Protein AF-A0A847ZX27-F1 (afdb_monomer_lite)

Secondary structure (DSSP, 8-state):
----------SSS-----PPPP-TTS---TTSPPPEEEEEE-GGGT-S--EEEEE--TTSSS-----

Sequence (67 aa):
MKTIAWTGRESDYDMIDLTHTLRATIPFWPTHPKFEMQQVSSLDDGKESSYHSVCLSEHSGTHFDAP

Structure (mmCIF, N/CA/C/O backbone):
data_AF-A0A847ZX27-F1
#
_entry.id   AF-A0A847ZX27-F1
#
loop_
_atom_site.group_PDB
_atom_site.id
_atom_site.type_symbol
_atom_site.label_atom_id
_atom_site.label_alt_id
_atom_site.label_comp_id
_atom_site.label_asym_id
_atom_site.label_entity_id
_atom_site.label_seq_id
_atom_site.pdbx_PDB_ins_code
_atom_site.Cartn_x
_atom_site.Cartn_y
_atom_site.Cartn_z
_atom_site.occupancy
_atom_site.B_iso_or_equiv
_atom_site.auth_seq_id
_atom_site.auth_comp_id
_atom_site.auth_asym_id
_atom_site.auth_atom_id
_atom_site.pdbx_PDB_model_num
ATOM 1 N N . MET A 1 1 ? -0.598 -19.219 -9.618 1.00 36.31 1 MET A N 1
ATOM 2 C CA . MET A 1 1 ? -2.007 -18.802 -9.454 1.00 36.31 1 MET A CA 1
ATOM 3 C C . MET A 1 1 ? -2.219 -17.540 -10.272 1.00 36.31 1 MET A C 1
ATOM 5 O O . MET A 1 1 ? -1.606 -16.531 -9.956 1.00 36.31 1 MET A O 1
ATOM 9 N N . LYS A 1 2 ? -2.987 -17.622 -11.365 1.00 36.22 2 LYS A N 1
ATOM 10 C CA . LYS A 1 2 ? -3.468 -16.451 -12.109 1.00 36.22 2 LYS A CA 1
ATOM 11 C C . LYS A 1 2 ? -4.840 -16.112 -11.541 1.00 36.22 2 LYS A C 1
ATOM 13 O O . LYS A 1 2 ? -5.749 -16.919 -11.695 1.00 36.22 2 LYS A O 1
ATOM 18 N N . THR A 1 3 ? -4.975 -14.958 -10.906 1.00 36.19 3 THR A N 1
ATOM 19 C CA . THR A 1 3 ? -6.294 -14.381 -10.644 1.00 36.19 3 THR A CA 1
ATOM 20 C C . THR A 1 3 ? -6.403 -13.159 -11.536 1.00 36.19 3 THR A C 1
ATOM 22 O O . THR A 1 3 ? -5.899 -12.097 -11.200 1.00 36.19 3 THR A O 1
ATOM 25 N N . ILE A 1 4 ? -6.977 -13.366 -12.720 1.00 57.50 4 ILE A N 1
ATOM 26 C CA . ILE A 1 4 ? -7.552 -12.303 -13.543 1.00 57.50 4 ILE A CA 1
ATOM 27 C C . ILE A 1 4 ? -9.028 -12.312 -13.164 1.00 57.50 4 ILE A C 1
ATOM 29 O O . ILE A 1 4 ? -9.690 -13.325 -13.387 1.00 57.50 4 ILE A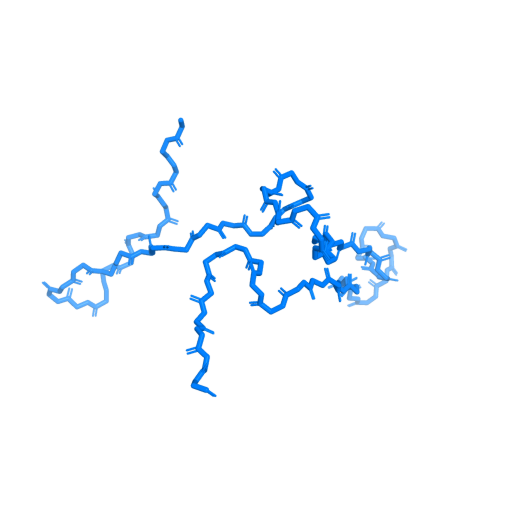 O 1
ATOM 33 N N . ALA A 1 5 ? -9.527 -11.249 -12.541 1.00 56.22 5 ALA A N 1
ATOM 34 C CA . ALA A 1 5 ? -10.955 -11.128 -12.268 1.00 56.22 5 ALA A CA 1
ATOM 35 C C . ALA A 1 5 ? -11.391 -9.660 -12.170 1.00 56.22 5 ALA A C 1
ATOM 37 O O . ALA A 1 5 ? -11.781 -9.185 -11.111 1.00 56.22 5 ALA A O 1
ATOM 38 N N . TRP A 1 6 ? -11.365 -8.976 -13.313 1.00 56.03 6 TRP A N 1
ATOM 39 C CA . TRP A 1 6 ? -12.438 -8.068 -13.715 1.00 56.03 6 TRP A CA 1
ATOM 40 C C . TRP A 1 6 ? -12.503 -8.073 -15.244 1.00 56.03 6 TRP A C 1
ATOM 42 O O . TRP A 1 6 ? -11.571 -7.638 -15.910 1.00 56.03 6 TRP A O 1
ATOM 52 N N . THR A 1 7 ? -13.574 -8.630 -15.804 1.00 55.12 7 THR A N 1
ATOM 53 C CA . THR A 1 7 ? -13.909 -8.513 -17.231 1.00 55.12 7 THR A CA 1
ATOM 54 C C . THR A 1 7 ? -15.265 -7.824 -17.318 1.00 55.12 7 THR A C 1
ATOM 56 O O . THR A 1 7 ? -16.282 -8.453 -17.611 1.00 55.12 7 THR A O 1
ATOM 59 N N . GLY A 1 8 ? -15.304 -6.543 -16.955 1.00 53.72 8 GLY A N 1
ATOM 60 C CA . GLY A 1 8 ? -16.442 -5.688 -17.258 1.00 53.72 8 GLY A CA 1
ATOM 61 C C . GLY A 1 8 ? -16.342 -5.255 -18.715 1.00 53.72 8 GLY A C 1
ATOM 62 O O . GLY A 1 8 ? -15.455 -4.485 -19.076 1.00 53.72 8 GLY A O 1
ATOM 63 N N . ARG A 1 9 ? -17.222 -5.774 -19.573 1.00 55.06 9 ARG A N 1
ATOM 64 C CA . ARG A 1 9 ? -17.337 -5.308 -20.957 1.00 55.06 9 ARG A CA 1
ATOM 65 C C . ARG A 1 9 ? -18.205 -4.049 -20.969 1.00 55.06 9 ARG A C 1
ATOM 67 O O . ARG A 1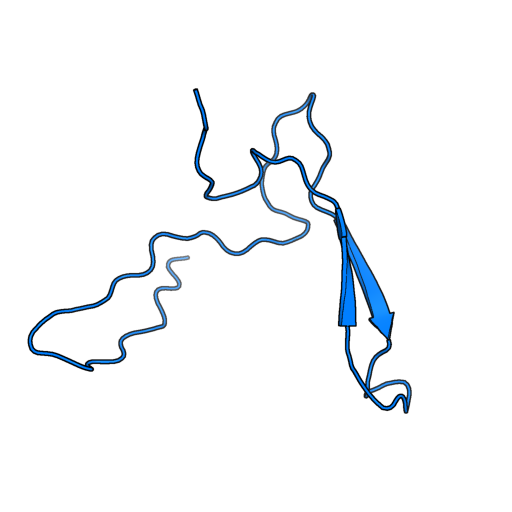 9 ? -19.419 -4.151 -21.092 1.00 55.06 9 ARG A O 1
ATOM 74 N N . GLU A 1 10 ? -17.592 -2.878 -20.809 1.00 58.28 10 GLU A N 1
ATOM 75 C CA . GLU A 1 10 ? -18.282 -1.585 -20.989 1.00 58.28 10 GLU A CA 1
ATOM 76 C C . GLU A 1 10 ? -18.140 -1.017 -22.419 1.00 58.28 10 GLU A C 1
ATOM 78 O O . GLU A 1 10 ? -18.771 -0.018 -22.752 1.00 58.28 10 GLU A O 1
ATOM 83 N N . SER A 1 11 ? -17.366 -1.663 -23.304 1.00 66.12 11 SER A N 1
ATOM 84 C CA . SER A 1 11 ? -17.193 -1.254 -24.709 1.00 66.12 11 SER A CA 1
ATOM 85 C C . SER A 1 11 ? -16.850 -2.443 -25.625 1.00 66.12 11 SER A C 1
ATOM 87 O O . SER A 1 11 ? -16.737 -3.579 -25.159 1.00 66.12 11 SER A O 1
ATOM 89 N N . ASP A 1 12 ? -16.637 -2.198 -26.925 1.00 84.69 12 ASP A N 1
ATOM 90 C CA . ASP A 1 12 ? -16.087 -3.187 -27.874 1.00 84.69 12 ASP A CA 1
ATOM 91 C C . ASP A 1 12 ? -14.642 -3.631 -27.554 1.00 84.69 12 ASP A C 1
ATOM 93 O O . ASP A 1 12 ? -14.092 -4.479 -28.256 1.00 84.69 12 ASP A O 1
ATOM 97 N N . TYR A 1 13 ? -14.036 -3.104 -26.486 1.00 80.88 13 TYR A N 1
ATOM 98 C CA . TYR A 1 13 ? -12.682 -3.419 -26.043 1.00 80.88 13 TYR A CA 1
ATOM 99 C C . TYR A 1 13 ? -12.648 -4.053 -24.652 1.00 80.88 13 TYR A C 1
ATOM 101 O O . TYR A 1 13 ? -13.449 -3.721 -23.773 1.00 80.88 13 TYR A O 1
ATOM 109 N N . ASP A 1 14 ? -11.656 -4.921 -24.453 1.00 85.88 14 ASP A N 1
ATOM 110 C CA . ASP A 1 14 ? -11.367 -5.547 -23.168 1.00 85.88 14 ASP A CA 1
ATOM 111 C C . ASP A 1 14 ? -10.514 -4.622 -22.294 1.00 85.88 14 ASP A C 1
ATOM 113 O O . ASP A 1 14 ? -9.451 -4.150 -22.703 1.00 85.88 14 ASP A O 1
ATOM 117 N N . MET A 1 15 ? -10.954 -4.407 -21.056 1.00 87.31 15 MET A N 1
ATOM 118 C CA . MET A 1 15 ? -10.126 -3.801 -20.020 1.00 87.31 15 MET A CA 1
ATOM 119 C C . MET A 1 15 ? -9.376 -4.905 -19.274 1.00 87.31 15 MET A C 1
ATOM 121 O O . MET A 1 15 ? -9.989 -5.829 -18.742 1.00 87.31 15 MET A O 1
ATOM 125 N N . ILE A 1 16 ? -8.048 -4.800 -19.228 1.00 90.50 16 ILE A N 1
ATOM 126 C CA . ILE A 1 16 ? -7.181 -5.760 -18.542 1.00 90.50 16 ILE A CA 1
ATOM 127 C C . ILE A 1 16 ? -6.455 -5.036 -17.411 1.00 90.50 16 ILE A C 1
ATOM 129 O O . ILE A 1 16 ? -5.715 -4.086 -17.658 1.00 90.50 16 ILE A O 1
ATOM 133 N N . ASP A 1 17 ? -6.638 -5.505 -16.178 1.00 93.38 17 ASP A N 1
ATOM 134 C CA . ASP A 1 17 ? -5.880 -5.023 -15.023 1.00 93.38 17 ASP A CA 1
ATOM 135 C C . ASP A 1 17 ? -4.456 -5.604 -15.028 1.00 93.38 17 ASP A C 1
ATOM 137 O O . ASP A 1 17 ? -4.260 -6.822 -15.086 1.00 93.38 17 ASP A O 1
ATOM 141 N N . LEU A 1 18 ? -3.459 -4.719 -14.974 1.00 96.25 18 LEU A N 1
ATOM 142 C CA . LEU A 1 18 ? -2.029 -5.048 -14.943 1.00 96.25 18 LEU A CA 1
ATOM 143 C C . LEU A 1 18 ? -1.405 -4.816 -13.551 1.00 96.25 18 LEU A C 1
ATOM 145 O O . LEU A 1 18 ? -0.181 -4.795 -13.405 1.00 96.25 18 LEU A O 1
ATOM 149 N N . THR A 1 19 ? -2.233 -4.638 -12.521 1.00 96.50 19 THR A N 1
ATOM 150 C CA . THR A 1 19 ? -1.817 -4.260 -11.167 1.00 96.50 19 THR A CA 1
ATOM 151 C C . THR A 1 19 ? -1.712 -5.480 -10.256 1.00 96.50 19 THR A C 1
ATOM 153 O O . THR A 1 19 ? -2.611 -6.317 -10.175 1.00 96.50 19 THR A O 1
ATOM 156 N N . HIS A 1 20 ? -0.620 -5.589 -9.502 1.00 95.81 20 HIS A N 1
ATOM 157 C CA . HIS A 1 20 ? -0.534 -6.557 -8.413 1.00 95.81 20 HIS A CA 1
ATOM 158 C C . HIS A 1 20 ? -1.164 -5.998 -7.134 1.00 95.81 20 HIS A C 1
ATOM 160 O O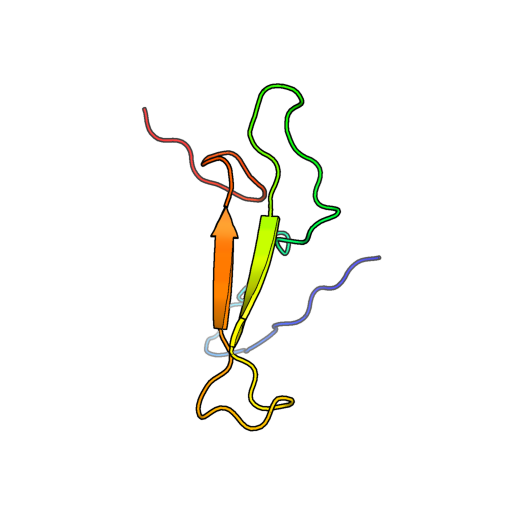 . HIS A 1 20 ? -0.833 -4.900 -6.697 1.00 95.81 20 HIS A O 1
ATOM 166 N N . THR A 1 21 ? -2.028 -6.784 -6.487 1.00 96.00 21 THR A N 1
ATOM 167 C CA . THR A 1 21 ? -2.637 -6.412 -5.202 1.00 96.00 21 THR A CA 1
ATOM 168 C C . THR A 1 21 ? -1.576 -6.167 -4.127 1.00 96.00 21 THR A C 1
ATOM 170 O O . THR A 1 21 ? -0.769 -7.058 -3.841 1.00 96.00 21 THR A O 1
ATOM 173 N N . LEU A 1 22 ? -1.634 -5.005 -3.472 1.00 96.25 22 LEU A N 1
ATOM 174 C CA . LEU A 1 22 ? -0.841 -4.714 -2.278 1.00 96.25 22 LEU A CA 1
ATOM 175 C C . LEU A 1 22 ? -1.325 -5.565 -1.098 1.00 96.25 22 LEU A C 1
ATOM 177 O O . LEU A 1 22 ? -2.503 -5.581 -0.749 1.00 96.25 22 LEU A O 1
ATOM 181 N N . ARG A 1 23 ? -0.395 -6.303 -0.495 1.00 95.12 23 ARG A N 1
ATOM 182 C CA . ARG A 1 23 ? -0.614 -7.166 0.673 1.00 95.12 23 ARG A CA 1
ATOM 183 C C . ARG A 1 23 ? 0.677 -7.260 1.472 1.00 95.12 23 ARG A C 1
ATOM 185 O O . ARG A 1 23 ? 1.749 -7.070 0.909 1.00 95.12 23 ARG A O 1
ATOM 192 N N . ALA A 1 24 ? 0.592 -7.627 2.749 1.00 93.44 24 ALA A N 1
ATOM 193 C CA . ALA A 1 24 ? 1.761 -7.722 3.635 1.00 93.44 24 ALA A CA 1
ATOM 194 C C . ALA A 1 24 ? 2.874 -8.663 3.117 1.00 93.44 24 ALA A C 1
ATOM 196 O O . ALA A 1 24 ? 4.028 -8.541 3.510 1.00 93.44 24 ALA A O 1
ATOM 197 N N . THR A 1 25 ? 2.536 -9.603 2.228 1.00 95.00 25 THR A N 1
ATOM 198 C CA . THR A 1 25 ? 3.479 -10.549 1.610 1.00 95.00 25 THR A CA 1
ATOM 199 C C . THR A 1 25 ? 4.035 -10.087 0.263 1.00 95.00 25 THR A C 1
ATOM 201 O O . THR A 1 25 ? 4.719 -10.867 -0.403 1.00 95.00 25 THR A O 1
ATOM 204 N N . ILE A 1 26 ? 3.727 -8.866 -0.188 1.00 95.38 26 ILE A N 1
ATOM 205 C CA . ILE A 1 26 ? 4.274 -8.363 -1.446 1.00 95.38 26 ILE A CA 1
ATOM 206 C C . ILE A 1 26 ? 5.801 -8.226 -1.326 1.00 95.38 26 ILE A C 1
ATOM 208 O O . ILE A 1 26 ? 6.293 -7.753 -0.296 1.00 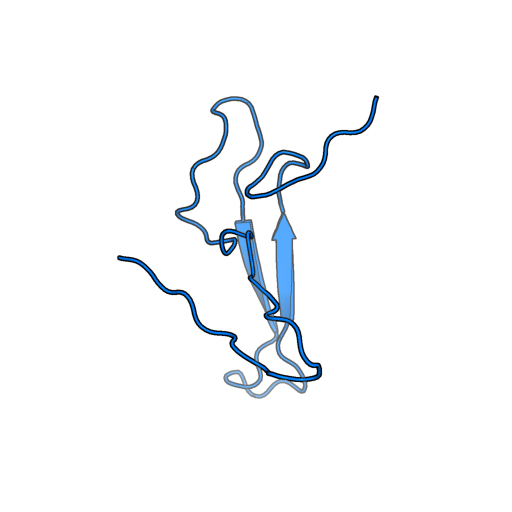95.38 26 ILE A O 1
ATOM 212 N N . PRO A 1 27 ? 6.575 -8.653 -2.340 1.00 95.56 27 PRO A N 1
ATOM 213 C CA . PRO A 1 27 ? 8.002 -8.381 -2.361 1.00 95.56 27 PRO A CA 1
ATOM 214 C C . PRO A 1 27 ? 8.257 -6.875 -2.294 1.00 95.56 27 PRO A C 1
ATOM 216 O O . PRO A 1 27 ? 7.538 -6.086 -2.906 1.00 95.56 27 PRO A O 1
ATOM 219 N N . PHE A 1 28 ? 9.298 -6.489 -1.567 1.00 95.19 28 PHE A N 1
ATOM 220 C CA . PHE A 1 28 ? 9.736 -5.106 -1.438 1.00 95.19 28 PHE A CA 1
ATOM 221 C C . PHE A 1 28 ? 11.255 -5.054 -1.584 1.00 95.19 28 PHE A C 1
ATOM 223 O O . PHE A 1 28 ? 11.954 -6.053 -1.375 1.00 95.19 28 PHE A O 1
ATOM 230 N N . TRP A 1 29 ? 11.773 -3.889 -1.957 1.00 97.12 29 TRP A N 1
ATOM 231 C CA . TRP A 1 29 ? 13.210 -3.711 -2.081 1.00 97.12 29 TRP A CA 1
ATOM 232 C C . TRP A 1 29 ? 13.862 -3.642 -0.687 1.00 97.12 29 TRP A C 1
ATOM 234 O O . TRP A 1 29 ? 13.384 -2.868 0.140 1.00 97.12 29 TRP A O 1
ATOM 244 N N . PRO A 1 30 ? 14.960 -4.371 -0.400 1.00 95.75 30 PRO A N 1
ATOM 245 C CA . PRO A 1 30 ? 15.477 -4.529 0.967 1.00 95.75 30 PRO A CA 1
ATOM 246 C C . PRO A 1 30 ? 15.793 -3.239 1.738 1.00 95.75 30 PRO A C 1
ATOM 248 O O . PRO A 1 30 ? 15.760 -3.248 2.965 1.00 95.75 30 PRO A O 1
ATOM 251 N N . THR A 1 31 ? 16.109 -2.144 1.043 1.00 95.94 31 THR A N 1
ATOM 252 C CA . THR A 1 31 ? 16.420 -0.841 1.658 1.00 95.94 31 THR A CA 1
ATOM 253 C C . THR A 1 31 ? 15.219 0.105 1.750 1.00 95.94 31 THR A C 1
ATOM 255 O O . THR A 1 31 ? 15.374 1.215 2.250 1.00 95.94 31 THR A O 1
ATOM 258 N N . HIS A 1 32 ? 14.043 -0.297 1.261 1.00 95.56 32 HIS A N 1
ATOM 259 C CA . HIS A 1 32 ? 12.825 0.512 1.267 1.00 95.56 32 HIS A CA 1
ATOM 260 C C . HIS A 1 32 ? 11.870 0.092 2.395 1.00 95.56 32 HIS A C 1
ATOM 262 O O . HIS A 1 32 ? 11.892 -1.068 2.824 1.00 95.56 32 HIS A O 1
ATOM 268 N N . PRO A 1 33 ? 11.001 1.008 2.867 1.00 94.62 33 PRO A N 1
ATOM 269 C CA . PRO A 1 33 ? 9.903 0.655 3.759 1.00 94.62 33 PRO A CA 1
ATOM 270 C C . PRO A 1 33 ? 9.047 -0.480 3.186 1.00 94.62 33 PRO A C 1
ATOM 272 O O . PRO A 1 33 ? 8.755 -0.513 1.989 1.00 94.62 33 PRO A O 1
ATOM 275 N N . LYS A 1 34 ? 8.629 -1.404 4.055 1.00 96.00 34 LYS A N 1
ATOM 276 C CA . LYS A 1 34 ? 7.679 -2.463 3.698 1.00 96.00 34 LYS A CA 1
ATOM 277 C C . LYS A 1 34 ? 6.280 -1.877 3.535 1.00 96.00 34 LYS A C 1
ATOM 279 O O . LYS A 1 34 ? 5.961 -0.855 4.136 1.00 96.00 34 LYS A O 1
ATOM 284 N N . PHE A 1 35 ? 5.431 -2.575 2.784 1.00 97.50 35 PHE A N 1
ATOM 285 C CA . PHE A 1 35 ? 3.997 -2.318 2.835 1.00 97.50 35 PHE A CA 1
ATOM 286 C C . PHE A 1 35 ? 3.432 -2.774 4.185 1.00 97.50 35 PHE A C 1
ATOM 288 O O . PHE A 1 35 ? 3.517 -3.956 4.530 1.00 97.50 35 PHE A O 1
ATOM 295 N N . GLU A 1 36 ? 2.818 -1.852 4.915 1.00 97.12 36 GLU A N 1
ATOM 296 C CA . GLU A 1 36 ? 2.116 -2.113 6.165 1.00 97.12 36 GLU A CA 1
ATOM 297 C C . GLU A 1 36 ? 0.694 -1.560 6.090 1.00 97.12 36 GLU A C 1
ATOM 299 O O . GLU A 1 36 ? 0.459 -0.454 5.602 1.00 97.12 36 GLU A O 1
ATOM 304 N N . MET A 1 37 ? -0.261 -2.339 6.593 1.00 97.06 37 MET A N 1
ATOM 305 C CA . MET A 1 37 ? -1.660 -1.947 6.714 1.00 97.06 37 MET A CA 1
ATOM 306 C C . MET A 1 37 ? -2.129 -2.294 8.123 1.00 97.06 37 MET A C 1
ATOM 308 O O . MET A 1 37 ? -2.045 -3.450 8.538 1.00 97.06 37 MET A O 1
ATOM 312 N N . GLN A 1 38 ? -2.622 -1.299 8.853 1.00 97.19 38 GLN A N 1
ATOM 313 C CA . GLN A 1 38 ? -3.139 -1.470 10.208 1.00 97.19 38 GLN A CA 1
ATOM 314 C C . GLN A 1 38 ? -4.607 -1.066 10.252 1.00 97.19 38 GLN A C 1
ATOM 316 O O . GLN A 1 38 ? -4.957 0.035 9.827 1.00 97.19 38 GLN A O 1
ATOM 321 N N . GLN A 1 39 ? -5.468 -1.947 10.764 1.00 97.50 39 GLN A N 1
ATOM 322 C CA . GLN A 1 39 ? -6.879 -1.634 10.988 1.00 97.50 39 GLN A CA 1
ATOM 323 C C . GLN A 1 39 ? -6.989 -0.528 12.038 1.00 97.50 39 GLN A C 1
ATOM 325 O O . GLN A 1 39 ? -6.473 -0.668 13.144 1.00 97.50 39 GLN A O 1
ATOM 330 N N . VAL A 1 40 ? -7.657 0.569 11.684 1.00 98.06 40 VAL A N 1
ATOM 331 C CA . VAL A 1 40 ? -7.910 1.694 12.600 1.00 98.06 40 VAL A CA 1
ATOM 332 C C . VAL A 1 40 ? -9.354 1.668 13.095 1.00 98.06 40 VAL A C 1
ATOM 334 O O . VAL A 1 40 ? -9.623 2.022 14.240 1.00 98.06 40 VAL A O 1
ATOM 337 N N . SER A 1 41 ? -10.284 1.217 12.253 1.00 98.25 41 SER A N 1
ATOM 338 C CA . SER A 1 41 ? -11.693 1.032 12.597 1.00 98.25 41 SER A CA 1
ATOM 339 C C . SER A 1 41 ? -12.273 -0.130 11.794 1.00 98.25 41 SER A C 1
ATOM 341 O O . SER A 1 41 ? -11.839 -0.358 10.663 1.00 98.25 41 SER A O 1
ATOM 343 N N . SER A 1 42 ? -13.256 -0.836 12.358 1.00 98.00 42 SER A N 1
ATOM 344 C CA . SER A 1 42 ? -14.011 -1.890 11.675 1.00 98.00 42 SER A CA 1
ATOM 345 C C . SER A 1 42 ? -15.474 -1.902 12.106 1.00 98.00 42 SER A C 1
ATOM 347 O O . SER A 1 42 ? -15.792 -1.724 13.284 1.00 98.00 42 SER A O 1
ATOM 349 N N . LEU A 1 43 ? -16.363 -2.159 11.147 1.00 98.06 43 LEU A N 1
ATOM 350 C CA . LEU A 1 43 ? -17.779 -2.419 11.410 1.00 98.06 43 LEU A CA 1
AT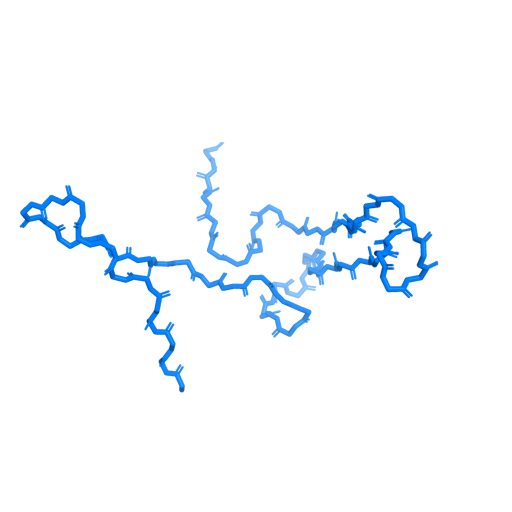OM 351 C C . LEU A 1 43 ? -17.970 -3.675 12.276 1.00 98.06 43 LEU A C 1
ATOM 353 O O . LEU A 1 43 ? -18.888 -3.707 13.091 1.00 98.06 43 LEU A O 1
ATOM 357 N N . ASP A 1 44 ? -17.083 -4.669 12.156 1.00 97.38 44 ASP A N 1
ATOM 358 C CA . ASP A 1 44 ? -17.132 -5.900 12.962 1.00 97.38 44 ASP A CA 1
ATOM 359 C C . ASP A 1 44 ? -16.889 -5.620 14.455 1.00 97.38 44 ASP A C 1
ATOM 361 O O . ASP A 1 44 ? -17.389 -6.339 15.318 1.00 97.38 44 ASP A O 1
ATOM 365 N N . ASP A 1 45 ? -16.195 -4.520 14.763 1.00 96.69 45 ASP A N 1
ATOM 366 C CA . ASP A 1 45 ? -15.988 -4.016 16.125 1.00 96.69 45 ASP A CA 1
ATOM 367 C C . ASP A 1 45 ? -17.133 -3.081 16.586 1.00 96.69 45 ASP A C 1
ATOM 369 O O . ASP A 1 45 ? -17.009 -2.377 17.594 1.00 96.69 45 ASP A O 1
ATOM 373 N N . GLY A 1 46 ? -18.239 -3.015 15.832 1.00 97.50 46 GLY A N 1
ATOM 374 C CA . GLY A 1 46 ? -19.395 -2.156 16.107 1.00 97.50 46 GLY A CA 1
ATOM 375 C C . GLY A 1 46 ? -19.152 -0.666 15.848 1.00 97.50 46 GLY A C 1
ATOM 376 O O . GLY A 1 46 ? -19.801 0.176 16.468 1.00 97.50 46 GLY A O 1
ATOM 377 N N . LYS A 1 47 ? -18.182 -0.315 14.995 1.00 98.06 47 LYS A N 1
ATOM 378 C CA . LYS A 1 47 ? -17.923 1.077 14.590 1.00 98.06 47 LYS A CA 1
ATOM 379 C C . LYS A 1 47 ? -18.793 1.476 13.399 1.00 98.06 47 LYS A C 1
ATOM 381 O O . LYS A 1 47 ? -19.391 0.635 12.747 1.00 98.06 47 LYS A O 1
ATOM 386 N N . GLU A 1 48 ? -18.805 2.769 13.084 1.00 98.00 48 GLU A N 1
ATOM 387 C CA . GLU A 1 48 ? -19.589 3.339 11.973 1.00 98.00 48 GLU A CA 1
ATOM 388 C C . GLU A 1 48 ? -18.914 3.180 10.598 1.00 98.00 48 GLU A C 1
ATOM 390 O O . GLU A 1 48 ? -19.535 3.386 9.558 1.00 98.00 48 GLU A O 1
ATOM 395 N N . SER A 1 49 ? -17.617 2.852 10.563 1.00 97.75 49 SER A N 1
ATOM 396 C CA . SER A 1 49 ? -16.870 2.658 9.314 1.00 97.75 49 SER A CA 1
ATOM 397 C C . SER A 1 49 ? -15.690 1.702 9.489 1.00 97.75 49 SER A C 1
ATOM 399 O O . SER A 1 49 ? -15.172 1.541 10.597 1.00 97.75 49 SER A O 1
ATOM 401 N N . SER A 1 50 ? -15.249 1.095 8.382 1.00 98.19 50 SER A N 1
ATOM 402 C CA . SER A 1 50 ? -14.028 0.284 8.331 1.00 98.19 50 SER A CA 1
ATOM 403 C C . SER A 1 50 ? -12.947 0.996 7.534 1.00 98.19 50 SER A C 1
ATOM 405 O O . SER A 1 50 ? -13.157 1.314 6.364 1.00 98.19 50 SER A O 1
ATOM 407 N N . TYR A 1 51 ? -11.788 1.233 8.142 1.00 97.88 51 TYR A N 1
ATOM 408 C CA . TYR A 1 51 ? -10.652 1.838 7.453 1.00 97.88 51 TYR A CA 1
ATOM 409 C C . TYR A 1 51 ? -9.322 1.461 8.099 1.00 97.88 51 TYR A C 1
ATOM 411 O O . TYR A 1 51 ? -9.241 1.063 9.266 1.00 97.88 51 TYR A O 1
ATOM 419 N N . HIS A 1 52 ? -8.268 1.594 7.300 1.00 98.19 52 HIS A N 1
ATOM 420 C CA . HIS A 1 52 ? -6.914 1.211 7.659 1.00 98.19 52 HIS A CA 1
ATOM 421 C C . HIS A 1 52 ? -5.963 2.392 7.470 1.00 98.19 52 HIS A C 1
ATOM 423 O O . HIS A 1 52 ? -6.124 3.184 6.543 1.00 98.19 52 HIS A O 1
ATOM 429 N N . SER A 1 53 ? -4.955 2.477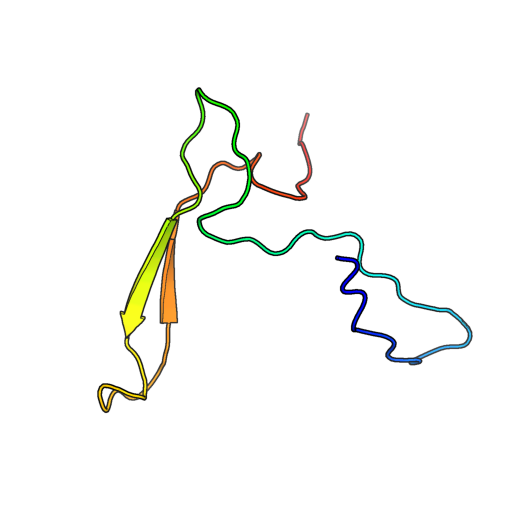 8.333 1.00 98.06 53 SER A N 1
ATOM 430 C CA . SER A 1 53 ? -3.749 3.256 8.069 1.00 98.06 53 SER A CA 1
ATOM 431 C C . SER A 1 53 ? -2.827 2.424 7.182 1.00 98.06 53 SER A C 1
ATOM 433 O O . SER A 1 53 ? -2.709 1.212 7.390 1.00 98.06 53 SER A O 1
ATOM 435 N N . VAL A 1 54 ? -2.187 3.059 6.201 1.00 97.19 54 VAL A N 1
ATOM 436 C CA . VAL A 1 54 ? -1.253 2.401 5.281 1.00 97.19 54 VAL A CA 1
ATOM 437 C C . VAL A 1 54 ? 0.088 3.126 5.261 1.00 97.19 54 VAL A C 1
ATOM 439 O O . VAL A 1 54 ? 0.141 4.353 5.269 1.00 97.19 54 VAL A O 1
ATOM 442 N N . CYS A 1 55 ? 1.169 2.353 5.217 1.00 96.50 55 CYS A N 1
ATOM 443 C CA . CYS A 1 55 ? 2.533 2.828 5.013 1.00 96.50 55 CYS A CA 1
ATOM 444 C C . CYS A 1 55 ? 3.174 2.008 3.890 1.00 96.50 55 CYS A C 1
ATOM 446 O O . CYS A 1 55 ? 2.993 0.791 3.827 1.00 96.50 55 CYS A O 1
ATOM 448 N N . LEU A 1 56 ? 3.886 2.670 2.981 1.00 97.19 56 LEU A N 1
ATOM 449 C CA . LEU A 1 56 ? 4.530 2.047 1.829 1.00 97.19 56 LEU A CA 1
ATOM 450 C C . LEU A 1 56 ? 5.640 2.939 1.272 1.00 97.19 56 LEU A C 1
ATOM 452 O O . LEU A 1 56 ? 5.627 4.153 1.463 1.00 97.19 56 LEU A O 1
ATOM 456 N N . SER A 1 57 ? 6.580 2.334 0.549 1.00 97.00 57 SER A N 1
ATOM 457 C CA . SER A 1 57 ? 7.459 3.069 -0.364 1.00 97.00 57 SER A CA 1
ATOM 458 C C . SER A 1 57 ? 6.699 3.452 -1.634 1.00 97.00 57 SER A C 1
ATOM 460 O O . SER A 1 57 ? 5.871 2.669 -2.101 1.00 97.00 57 SER A O 1
ATOM 462 N N . GLU A 1 58 ? 7.043 4.591 -2.235 1.00 97.06 58 GLU A N 1
ATOM 463 C CA . GLU A 1 58 ? 6.569 5.001 -3.568 1.00 97.06 58 GLU A CA 1
ATOM 464 C C . GLU A 1 58 ? 6.848 3.932 -4.644 1.00 97.06 58 GLU A C 1
ATOM 466 O O . GLU A 1 58 ? 6.065 3.774 -5.574 1.00 97.06 58 GLU A O 1
ATOM 471 N N . HIS A 1 59 ? 7.884 3.108 -4.446 1.00 97.00 59 HIS A N 1
ATOM 472 C CA . HIS A 1 59 ? 8.253 1.992 -5.324 1.00 97.00 59 HIS A CA 1
ATOM 473 C C . HIS A 1 59 ? 7.673 0.632 -4.876 1.00 97.00 59 HIS A C 1
ATOM 475 O O . HIS A 1 59 ? 8.253 -0.426 -5.138 1.00 97.00 59 HIS A O 1
ATOM 481 N N . SER A 1 60 ? 6.548 0.621 -4.152 1.00 96.75 60 SER A N 1
ATOM 482 C CA . SER A 1 60 ? 5.896 -0.623 -3.709 1.00 96.75 60 SER A CA 1
ATOM 483 C C . SER A 1 60 ? 4.873 -1.123 -4.728 1.00 96.75 60 SER A C 1
ATOM 485 O O . SER A 1 60 ? 3.937 -0.413 -5.079 1.00 96.75 60 SER A O 1
ATOM 487 N N . GLY A 1 61 ? 4.978 -2.394 -5.126 1.00 96.12 61 GLY A N 1
ATOM 488 C CA . GLY A 1 61 ? 4.027 -3.020 -6.050 1.00 96.12 61 GLY A CA 1
ATOM 489 C C . GLY A 1 61 ? 4.119 -2.474 -7.478 1.00 96.12 61 GLY A C 1
ATOM 490 O O . GLY A 1 61 ? 5.173 -2.010 -7.913 1.00 96.12 61 GLY A O 1
ATOM 491 N N . THR A 1 62 ? 3.023 -2.577 -8.233 1.00 97.62 62 THR A N 1
ATOM 492 C CA . THR A 1 62 ? 2.918 -1.938 -9.552 1.00 97.62 62 THR A CA 1
ATOM 493 C C . THR A 1 62 ? 2.840 -0.423 -9.345 1.00 97.62 62 THR A C 1
ATOM 495 O O . THR A 1 62 ? 1.878 0.054 -8.750 1.00 97.62 62 THR A O 1
ATOM 498 N N . HIS A 1 63 ? 3.848 0.318 -9.805 1.00 97.25 63 HIS A N 1
ATOM 499 C CA . HIS A 1 63 ? 4.017 1.748 -9.529 1.00 97.25 63 HIS A CA 1
ATOM 500 C C . HIS A 1 63 ? 4.438 2.522 -10.785 1.00 97.25 63 HIS A C 1
ATOM 502 O O . HIS A 1 63 ? 4.627 1.939 -11.856 1.00 97.25 63 HIS A O 1
ATOM 508 N N . PHE A 1 64 ? 4.555 3.842 -10.644 1.00 98.00 64 PHE A N 1
ATOM 509 C CA . PHE A 1 64 ? 4.981 4.758 -11.694 1.00 98.00 64 PHE A CA 1
ATOM 510 C C . PHE A 1 64 ? 6.099 5.656 -11.163 1.00 98.00 64 PHE A C 1
ATOM 512 O O . PHE A 1 64 ? 5.921 6.300 -10.130 1.00 98.00 64 PHE A O 1
ATOM 519 N N . ASP A 1 65 ? 7.211 5.722 -11.890 1.00 98.06 65 ASP A N 1
ATOM 520 C CA . ASP A 1 65 ? 8.358 6.554 -11.531 1.00 98.06 65 ASP A CA 1
ATOM 521 C C . ASP A 1 65 ? 8.244 7.947 -12.159 1.00 98.06 65 ASP A C 1
ATOM 523 O O . ASP A 1 65 ? 7.930 8.091 -13.344 1.00 98.06 65 ASP A O 1
ATOM 527 N N . ALA A 1 66 ? 8.535 8.979 -11.369 1.00 96.75 66 ALA A N 1
ATOM 528 C CA . ALA A 1 66 ? 8.737 10.335 -11.870 1.00 96.75 66 ALA A CA 1
ATOM 529 C C . ALA A 1 66 ? 10.225 10.581 -12.226 1.00 96.75 66 ALA A C 1
ATOM 531 O O . ALA A 1 66 ? 11.087 9.901 -11.665 1.00 96.75 66 ALA A O 1
ATOM 532 N N . PRO A 1 67 ? 10.534 11.526 -13.146 1.00 93.44 67 PRO A N 1
ATOM 533 C CA . PRO A 1 67 ? 11.906 11.955 -13.440 1.00 93.44 67 PRO A CA 1
ATOM 534 C C . PRO A 1 67 ? 12.632 12.625 -12.268 1.00 93.44 67 PRO A C 1
ATOM 536 O O . PRO A 1 67 ? 11.961 13.320 -11.471 1.00 93.44 67 PRO A O 1
#

pLDDT: mean 88.47, std 17.15, range [36.19, 98.25]

Foldseek 3Di:
DDDFDDFDPPDPDTDGDPWDDDDQPFDDDPVWDGWDWAWPDDVVVVDPDTDIDIDGDQPGTDHDDDD

Radius of gyration: 16.26 Å; chains: 1; bounding box: 36×31×44 Å